Protein AF-A0A5S9F2G0-F1 (afdb_monomer_lite)

Foldseek 3Di:
DDPVLVVLLVPQDPLLSVLQCCVPVVVDDLVRSCVVVVHDSVVSVVSNVVSVVSSVVVCVVVVNDDPPPDPD

Sequence (72 aa):
MNKRLLEVLQKQPKQQRIAFILCEVGGFTYKEIAQEMNISVGAVGRYISNVRQELFQVAQRENIDFELRISL

Structure (mmCIF, N/CA/C/O backbone):
data_AF-A0A5S9F2G0-F1
#
_entry.id   AF-A0A5S9F2G0-F1
#
loop_
_atom_site.group_PDB
_atom_site.id
_atom_site.type_symbol
_atom_site.label_atom_id
_atom_site.label_alt_id
_atom_site.label_comp_id
_atom_site.label_asym_id
_atom_site.label_entity_id
_atom_site.label_seq_id
_atom_site.pdbx_PDB_ins_code
_atom_site.Cartn_x
_atom_site.Cartn_y
_atom_site.Cartn_z
_atom_site.occupancy
_atom_site.B_iso_or_equiv
_atom_site.auth_seq_id
_ato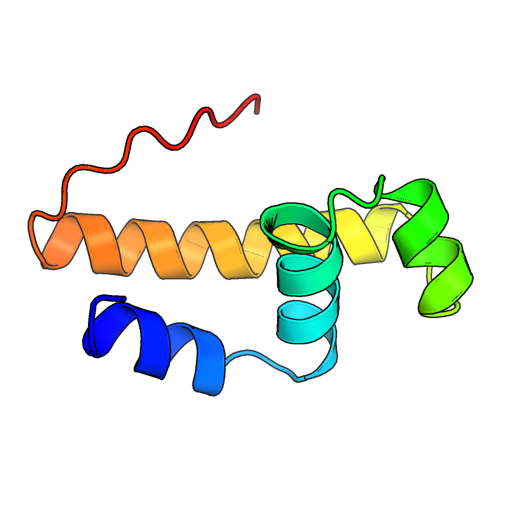m_site.auth_comp_id
_atom_site.auth_asym_id
_atom_site.auth_atom_id
_atom_site.pdbx_PDB_model_num
ATOM 1 N N . MET A 1 1 ? 3.683 -11.483 -15.296 1.00 64.94 1 MET A N 1
ATOM 2 C CA . MET A 1 1 ? 4.362 -10.726 -14.220 1.00 64.94 1 MET A CA 1
ATOM 3 C C . MET A 1 1 ? 5.868 -10.854 -14.421 1.00 64.94 1 MET A C 1
ATOM 5 O O . MET A 1 1 ? 6.337 -11.981 -14.525 1.00 64.94 1 MET A O 1
ATOM 9 N N . ASN A 1 2 ? 6.617 -9.752 -14.527 1.00 81.62 2 ASN A N 1
ATOM 10 C CA . ASN A 1 2 ? 8.080 -9.805 -14.661 1.00 81.62 2 ASN A CA 1
ATOM 11 C C . ASN A 1 2 ? 8.711 -10.422 -13.391 1.00 81.62 2 ASN A C 1
ATOM 13 O O . ASN A 1 2 ? 8.341 -10.050 -12.275 1.00 81.62 2 ASN A O 1
ATOM 17 N N . LYS A 1 3 ? 9.652 -11.367 -13.555 1.00 87.25 3 LYS A N 1
ATOM 18 C CA . LYS A 1 3 ? 10.266 -12.120 -12.444 1.00 87.25 3 LYS A CA 1
ATOM 19 C C . LYS A 1 3 ? 10.933 -11.202 -11.415 1.00 87.25 3 LYS A C 1
ATOM 21 O O . LYS A 1 3 ? 10.799 -11.437 -10.218 1.00 87.25 3 LYS A O 1
ATOM 26 N N . ARG A 1 4 ? 11.588 -10.130 -11.864 1.00 87.69 4 ARG A N 1
ATOM 27 C CA . ARG A 1 4 ? 12.279 -9.188 -10.981 1.00 87.69 4 ARG A CA 1
ATOM 28 C C . ARG A 1 4 ? 11.306 -8.372 -10.139 1.00 87.69 4 ARG A C 1
ATOM 30 O O . ARG A 1 4 ? 11.517 -8.215 -8.941 1.00 87.69 4 ARG A O 1
ATOM 37 N N . LEU A 1 5 ? 10.200 -7.928 -10.733 1.00 87.56 5 LEU A N 1
ATOM 38 C CA . LEU A 1 5 ? 9.129 -7.239 -10.004 1.00 87.56 5 LEU A CA 1
ATOM 39 C C . LEU A 1 5 ? 8.480 -8.154 -8.961 1.00 87.56 5 LEU A C 1
ATOM 41 O O . LEU A 1 5 ? 8.185 -7.720 -7.848 1.00 87.56 5 LEU A O 1
ATOM 45 N N . LEU A 1 6 ? 8.306 -9.437 -9.294 1.00 89.31 6 LEU A N 1
ATOM 46 C CA . LEU A 1 6 ? 7.791 -10.423 -8.349 1.00 89.31 6 LEU A CA 1
ATOM 47 C C . LEU A 1 6 ? 8.747 -10.623 -7.163 1.00 89.31 6 LEU A C 1
ATOM 49 O O . LEU A 1 6 ? 8.293 -10.654 -6.022 1.00 89.31 6 LEU A O 1
ATOM 53 N N . GLU A 1 7 ? 10.056 -10.706 -7.410 1.00 92.62 7 GLU A N 1
ATOM 54 C CA . GLU A 1 7 ? 11.072 -10.793 -6.352 1.00 92.62 7 GLU A CA 1
ATOM 55 C C . GLU A 1 7 ? 11.041 -9.571 -5.421 1.00 92.62 7 GLU A C 1
ATOM 57 O O . GLU A 1 7 ? 11.176 -9.724 -4.207 1.00 92.62 7 GLU A O 1
ATOM 62 N N . VAL A 1 8 ? 10.829 -8.366 -5.960 1.00 91.50 8 VAL A N 1
ATOM 63 C CA . VAL A 1 8 ? 10.681 -7.137 -5.160 1.00 91.50 8 VAL A CA 1
ATOM 64 C C . VAL A 1 8 ? 9.434 -7.213 -4.286 1.00 91.50 8 VAL A C 1
ATOM 66 O O . VAL A 1 8 ? 9.535 -7.072 -3.068 1.00 91.50 8 VAL A O 1
ATOM 69 N N . LEU A 1 9 ? 8.271 -7.526 -4.871 1.00 92.06 9 LEU A N 1
ATOM 70 C CA . LEU A 1 9 ? 7.026 -7.700 -4.112 1.00 92.06 9 LEU A CA 1
ATOM 71 C C . LEU A 1 9 ? 7.171 -8.748 -3.004 1.00 92.06 9 LEU A C 1
ATOM 73 O O . LEU A 1 9 ? 6.671 -8.557 -1.897 1.00 92.06 9 LEU A O 1
ATOM 77 N N . GLN A 1 10 ? 7.873 -9.849 -3.273 1.00 93.88 10 GLN A N 1
ATOM 78 C CA . GLN A 1 10 ? 8.113 -10.912 -2.297 1.00 93.88 10 GLN A CA 1
ATOM 79 C C . GLN A 1 10 ? 9.076 -10.517 -1.171 1.00 93.88 10 GLN A C 1
ATOM 81 O O . GLN A 1 10 ? 9.032 -11.139 -0.107 1.00 93.88 10 GLN A O 1
ATOM 86 N N . LYS A 1 11 ? 9.912 -9.492 -1.360 1.00 95.31 11 LYS A N 1
ATOM 87 C CA . LYS A 1 11 ? 10.804 -8.952 -0.320 1.00 95.31 11 LYS A CA 1
ATOM 88 C C . LYS A 1 11 ? 10.146 -7.873 0.536 1.00 95.31 11 LYS A C 1
ATOM 90 O O . LYS A 1 11 ? 10.607 -7.629 1.646 1.00 95.31 11 LYS A O 1
ATOM 95 N N . GLN A 1 12 ? 9.049 -7.281 0.063 1.00 95.69 12 GLN A N 1
ATOM 96 C CA . GLN A 1 12 ? 8.299 -6.288 0.827 1.00 95.69 12 GLN A CA 1
ATOM 97 C C . GLN A 1 12 ? 7.819 -6.841 2.172 1.00 95.69 12 GLN A C 1
ATOM 99 O O . GLN A 1 12 ? 7.361 -7.995 2.221 1.00 95.69 12 GLN A O 1
ATOM 104 N N . PRO A 1 13 ? 7.825 -6.028 3.247 1.00 97.50 13 PRO A N 1
ATOM 105 C CA . PRO A 1 13 ? 7.189 -6.397 4.503 1.00 97.50 13 PRO A CA 1
ATOM 106 C C . PRO A 1 13 ? 5.747 -6.854 4.270 1.00 97.50 13 PRO A C 1
ATOM 108 O O . PRO A 1 13 ? 5.020 -6.268 3.465 1.00 97.50 13 PRO A O 1
ATOM 111 N N . LYS A 1 14 ? 5.314 -7.895 4.994 1.00 97.06 14 LYS A N 1
ATOM 112 C CA . LYS A 1 14 ? 4.011 -8.551 4.778 1.00 97.06 14 LYS A CA 1
ATOM 113 C C . LYS A 1 14 ? 2.849 -7.552 4.719 1.00 97.06 14 LYS A C 1
ATOM 115 O O . LYS A 1 14 ? 2.018 -7.642 3.826 1.00 97.06 14 LYS A O 1
ATOM 120 N N . GLN A 1 15 ? 2.824 -6.582 5.632 1.00 97.50 15 GLN A N 1
ATOM 121 C CA . GLN A 1 15 ? 1.779 -5.556 5.689 1.00 97.50 15 GLN A CA 1
ATOM 122 C C . GLN A 1 15 ? 1.774 -4.652 4.447 1.00 97.50 15 GLN A C 1
ATOM 124 O O . GLN A 1 15 ? 0.710 -4.366 3.910 1.00 97.50 15 GLN A O 1
ATOM 129 N N . GLN A 1 16 ? 2.950 -4.259 3.949 1.00 98.12 16 GLN A N 1
ATOM 130 C CA . GLN A 1 16 ? 3.059 -3.423 2.753 1.00 98.12 16 GLN A CA 1
ATOM 131 C C . GLN A 1 16 ? 2.568 -4.159 1.509 1.00 98.12 16 GLN A C 1
ATOM 133 O O . GLN A 1 16 ? 1.778 -3.628 0.732 1.00 98.12 16 GLN A O 1
ATOM 138 N N . ARG A 1 17 ? 2.967 -5.428 1.377 1.00 97.19 17 ARG A N 1
ATOM 139 C CA . ARG A 1 17 ? 2.527 -6.301 0.288 1.00 97.19 17 ARG A CA 1
ATOM 140 C C . ARG A 1 17 ? 1.015 -6.511 0.287 1.00 97.19 17 ARG A C 1
ATOM 142 O O . ARG A 1 17 ? 0.404 -6.430 -0.770 1.00 97.19 17 ARG A O 1
ATOM 149 N N . ILE A 1 18 ? 0.421 -6.777 1.453 1.00 97.62 18 ILE A N 1
ATOM 150 C CA . ILE A 1 18 ? -1.031 -6.975 1.582 1.00 97.62 18 ILE A CA 1
ATOM 151 C C . ILE A 1 18 ? -1.779 -5.698 1.194 1.00 97.62 18 ILE A C 1
ATOM 153 O O . ILE A 1 18 ? -2.660 -5.766 0.343 1.00 97.62 18 ILE A O 1
ATOM 157 N N . ALA A 1 19 ? -1.391 -4.543 1.747 1.00 98.06 19 ALA A N 1
ATOM 158 C CA . ALA A 1 19 ? -2.023 -3.263 1.425 1.00 98.06 19 ALA A CA 1
ATOM 159 C C . ALA A 1 19 ? -1.960 -2.957 -0.081 1.00 98.06 19 ALA A C 1
ATOM 161 O O . ALA A 1 19 ? -2.957 -2.564 -0.680 1.00 98.06 19 ALA A O 1
ATOM 162 N N . PHE A 1 20 ? -0.802 -3.193 -0.704 1.00 96.94 20 PHE A N 1
ATOM 163 C CA . PHE A 1 20 ? -0.622 -3.011 -2.141 1.00 96.94 20 PHE A CA 1
ATOM 164 C C . PHE A 1 20 ? -1.512 -3.950 -2.970 1.00 96.94 20 PHE A C 1
ATOM 166 O O . PHE A 1 20 ? -2.180 -3.491 -3.889 1.00 96.94 20 PHE A O 1
ATOM 173 N N . ILE A 1 21 ? -1.578 -5.245 -2.635 1.00 95.25 21 ILE A N 1
ATOM 174 C CA . ILE A 1 21 ? -2.411 -6.216 -3.368 1.00 95.25 21 ILE A CA 1
ATOM 175 C C . ILE A 1 21 ? -3.902 -5.886 -3.229 1.00 95.25 21 ILE A C 1
ATOM 177 O O . ILE A 1 21 ? -4.616 -5.899 -4.228 1.00 95.25 21 ILE A O 1
ATOM 181 N N . LEU A 1 22 ? -4.376 -5.567 -2.020 1.00 97.50 22 LEU A N 1
ATOM 182 C CA . LEU A 1 22 ? -5.776 -5.188 -1.805 1.00 97.50 22 LEU A CA 1
ATOM 183 C C . LEU A 1 22 ? -6.156 -3.948 -2.624 1.00 97.50 22 LEU A C 1
ATOM 185 O O . LEU A 1 22 ? -7.243 -3.908 -3.192 1.00 97.50 22 LEU A O 1
ATOM 189 N N . CYS A 1 23 ? -5.249 -2.977 -2.744 1.00 96.88 23 CYS A N 1
ATOM 190 C CA . CYS A 1 23 ? -5.471 -1.785 -3.556 1.00 96.88 23 CYS A CA 1
ATOM 191 C C . CYS A 1 23 ? -5.446 -2.087 -5.064 1.00 96.88 23 CYS A C 1
ATOM 193 O O . CYS A 1 23 ? -6.425 -1.839 -5.758 1.00 96.88 23 CYS A O 1
ATOM 195 N N . GLU A 1 24 ? -4.331 -2.608 -5.583 1.00 93.31 24 GLU A N 1
ATOM 196 C CA . GLU A 1 24 ? -4.085 -2.706 -7.032 1.00 93.31 24 GLU A CA 1
ATOM 197 C C . GLU A 1 24 ? -4.809 -3.884 -7.692 1.00 93.31 24 GLU A C 1
ATOM 199 O O . GLU A 1 24 ? -5.165 -3.819 -8.865 1.00 93.31 24 GLU A O 1
ATOM 204 N N . VAL A 1 25 ? -5.007 -4.981 -6.953 1.00 92.56 25 VAL A N 1
ATOM 205 C CA . VAL A 1 25 ? -5.652 -6.202 -7.464 1.00 92.56 25 VAL A CA 1
ATOM 206 C C . VAL A 1 25 ? -7.070 -6.329 -6.925 1.00 92.56 25 VAL A C 1
ATOM 208 O O . VAL A 1 25 ? -7.978 -6.698 -7.661 1.00 92.56 25 VAL A O 1
ATOM 211 N N . GLY A 1 26 ? -7.263 -6.032 -5.639 1.00 93.31 26 GLY A N 1
ATOM 212 C CA . GLY A 1 26 ? -8.573 -6.120 -4.999 1.00 93.31 26 GLY A CA 1
ATOM 213 C C . GLY A 1 26 ? -9.497 -4.936 -5.299 1.00 93.31 26 GLY A C 1
ATOM 214 O O . GLY A 1 26 ? -10.696 -5.055 -5.075 1.00 93.31 26 GLY A O 1
ATOM 215 N N . GLY A 1 27 ? -8.965 -3.802 -5.771 1.00 96.12 27 GLY A N 1
ATOM 216 C CA . GLY A 1 27 ? -9.745 -2.584 -6.013 1.00 96.12 27 GLY A CA 1
ATOM 217 C C . GLY A 1 27 ? -10.249 -1.891 -4.741 1.00 96.12 27 GLY A C 1
ATOM 218 O O . GLY A 1 27 ? -11.129 -1.037 -4.829 1.00 96.12 27 GLY A O 1
ATOM 219 N N . PHE A 1 28 ? -9.716 -2.244 -3.566 1.00 98.06 28 PHE A N 1
ATOM 220 C CA . PHE A 1 28 ? -10.133 -1.665 -2.290 1.00 98.06 28 PHE A CA 1
ATOM 221 C C . PHE A 1 28 ? -9.642 -0.219 -2.174 1.00 98.06 28 PHE A C 1
ATOM 223 O O . PHE A 1 28 ? -8.498 0.111 -2.502 1.00 98.06 28 PHE A O 1
ATOM 230 N N . THR A 1 29 ? -10.479 0.647 -1.617 1.00 98.12 29 THR A N 1
ATOM 231 C CA . THR A 1 29 ? -10.085 2.001 -1.227 1.00 98.12 29 THR A CA 1
ATOM 232 C C . THR A 1 29 ? -9.169 1.973 -0.003 1.00 98.12 29 THR A C 1
ATOM 234 O O . THR A 1 29 ? -9.194 1.051 0.811 1.00 98.12 29 THR A O 1
ATOM 237 N N . TYR A 1 30 ? -8.398 3.042 0.219 1.00 98.25 30 TYR A N 1
ATOM 238 C CA . TYR A 1 30 ? -7.502 3.108 1.384 1.00 98.25 30 TYR A CA 1
ATOM 239 C C . TYR A 1 30 ? -8.261 3.036 2.719 1.00 98.25 30 TYR A C 1
ATOM 241 O O . TYR A 1 30 ? -7.699 2.588 3.715 1.00 98.25 30 TYR A O 1
ATOM 249 N N . LYS A 1 31 ? -9.529 3.476 2.747 1.00 98.62 31 LYS A N 1
ATOM 250 C CA . LYS A 1 31 ? -10.397 3.380 3.928 1.00 98.62 31 LYS A CA 1
ATOM 251 C C . LYS A 1 31 ? -10.802 1.935 4.209 1.00 98.62 31 LYS A C 1
ATOM 253 O O . LYS A 1 31 ? -10.689 1.509 5.353 1.00 98.62 31 LYS A O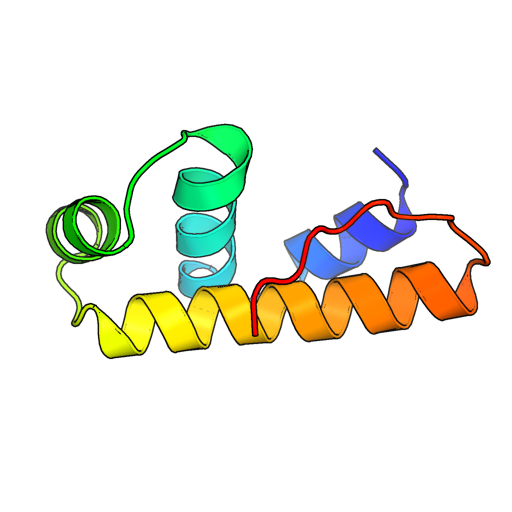 1
ATOM 258 N N . GLU A 1 32 ? -11.210 1.188 3.186 1.00 98.69 32 GLU A N 1
ATOM 259 C CA . GLU A 1 32 ? -11.565 -0.230 3.331 1.00 98.69 32 GLU A CA 1
ATOM 260 C C . GLU A 1 32 ? -10.342 -1.059 3.731 1.00 98.69 32 GLU A C 1
ATOM 262 O O . GLU A 1 32 ? -10.425 -1.874 4.642 1.00 98.69 32 GLU A O 1
ATOM 267 N N . ILE A 1 33 ? -9.170 -0.784 3.147 1.00 98.62 33 ILE A N 1
ATOM 268 C CA . ILE A 1 33 ? -7.915 -1.448 3.537 1.00 98.62 33 ILE A CA 1
ATOM 269 C C . ILE A 1 33 ? -7.554 -1.129 4.992 1.00 98.62 33 ILE A C 1
ATOM 271 O O . ILE A 1 33 ? -7.125 -2.011 5.732 1.00 98.62 33 ILE A O 1
ATOM 275 N N . ALA A 1 34 ? -7.718 0.125 5.420 1.00 98.69 34 ALA A N 1
ATOM 276 C CA . ALA A 1 34 ? -7.451 0.534 6.797 1.00 98.69 34 ALA A CA 1
ATOM 277 C C . ALA A 1 34 ? -8.349 -0.215 7.794 1.00 98.69 34 ALA A C 1
ATOM 279 O O . ALA A 1 34 ? -7.864 -0.654 8.837 1.00 98.69 34 ALA A O 1
ATOM 280 N N . GLN A 1 35 ? -9.627 -0.400 7.448 1.00 98.50 35 GLN A N 1
ATOM 281 C CA . GLN A 1 35 ? -10.576 -1.194 8.229 1.00 98.50 35 GLN A CA 1
ATOM 282 C C . GLN A 1 35 ? -10.183 -2.677 8.255 1.00 98.50 35 GLN A C 1
ATOM 284 O O . GLN A 1 35 ? -10.043 -3.239 9.337 1.00 98.50 35 GLN A O 1
ATOM 289 N N . GLU A 1 36 ? -9.926 -3.277 7.091 1.00 98.00 36 GLU A N 1
ATOM 290 C CA . GLU A 1 36 ? -9.560 -4.694 6.945 1.00 98.00 36 GLU A CA 1
ATOM 291 C C . GLU A 1 36 ? -8.271 -5.043 7.706 1.00 98.00 36 GLU A C 1
ATOM 293 O O . GLU A 1 36 ? -8.165 -6.070 8.371 1.0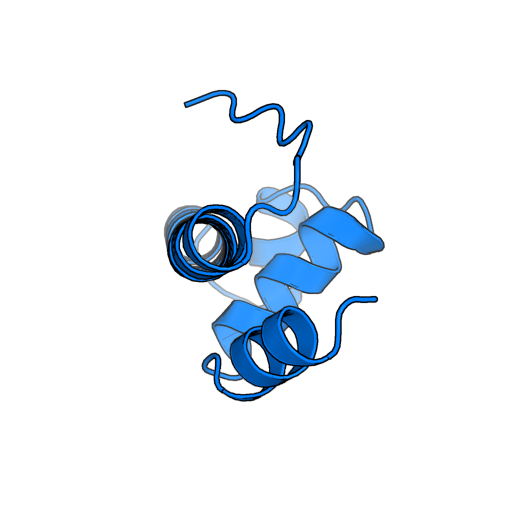0 98.00 36 GLU A O 1
ATOM 298 N N . MET A 1 37 ? -7.271 -4.162 7.640 1.00 97.94 37 MET A N 1
ATOM 299 C CA . MET A 1 37 ? -5.968 -4.372 8.271 1.00 97.94 37 MET A CA 1
ATOM 300 C C . MET A 1 37 ? -5.888 -3.844 9.710 1.00 97.94 37 MET A C 1
ATOM 302 O O . MET A 1 37 ? -4.848 -4.015 10.348 1.00 97.94 37 MET A O 1
ATOM 306 N N . ASN A 1 38 ? -6.945 -3.196 10.211 1.00 98.19 38 ASN A N 1
ATOM 307 C CA . ASN A 1 38 ? -6.991 -2.517 11.508 1.00 98.19 38 ASN A CA 1
ATOM 308 C C . ASN A 1 38 ? -5.802 -1.555 11.738 1.00 98.19 38 ASN A C 1
ATOM 310 O O . ASN A 1 38 ? -5.079 -1.634 12.734 1.00 98.19 38 ASN A O 1
ATOM 314 N N . ILE A 1 39 ? -5.570 -0.653 10.779 1.00 98.25 39 ILE A N 1
ATOM 315 C CA . ILE A 1 39 ? -4.519 0.379 10.819 1.00 98.25 39 ILE A CA 1
ATOM 316 C C . ILE A 1 39 ? -5.070 1.731 10.351 1.00 98.25 39 ILE A C 1
ATOM 318 O O . ILE A 1 39 ? -6.189 1.829 9.862 1.00 98.25 39 ILE A O 1
ATOM 322 N N . SER A 1 40 ? -4.289 2.807 10.474 1.00 98.62 40 SER A N 1
ATOM 323 C CA . SER A 1 40 ? -4.714 4.118 9.972 1.00 98.62 40 SER A CA 1
ATOM 324 C C . SER A 1 40 ? -4.656 4.201 8.440 1.00 98.62 40 SER A C 1
ATOM 326 O O . SER A 1 40 ? -3.778 3.620 7.801 1.00 98.62 40 SER A O 1
ATOM 328 N N . VAL A 1 41 ? -5.531 5.017 7.843 1.00 98.50 41 VAL A N 1
ATOM 329 C CA . VAL A 1 41 ? -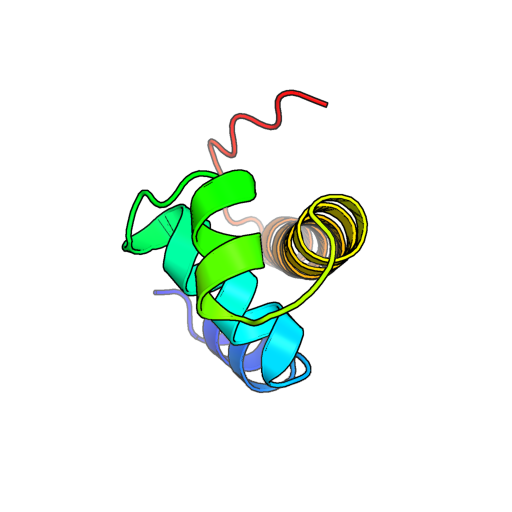5.502 5.338 6.399 1.00 98.50 41 VAL A CA 1
ATOM 330 C C . VAL A 1 41 ? -4.136 5.896 5.975 1.00 98.50 41 VAL A C 1
ATOM 332 O O . VAL A 1 41 ? -3.636 5.576 4.899 1.00 98.50 41 VAL A O 1
ATOM 335 N N . GLY A 1 42 ? -3.485 6.682 6.840 1.00 98.25 42 GLY A N 1
ATOM 336 C CA . GLY A 1 42 ? -2.130 7.182 6.594 1.00 98.25 42 GLY A CA 1
ATOM 337 C C . GLY A 1 42 ? -1.078 6.069 6.531 1.00 98.25 42 GLY A C 1
ATOM 338 O O . GLY A 1 42 ? -0.184 6.118 5.686 1.00 98.25 42 GLY A O 1
ATOM 339 N N . ALA A 1 43 ? -1.196 5.033 7.372 1.00 98.44 43 ALA A N 1
ATOM 340 C CA . ALA A 1 43 ? -0.318 3.866 7.311 1.00 98.44 43 ALA A CA 1
ATOM 341 C C . ALA A 1 43 ? -0.521 3.075 6.011 1.00 98.44 43 ALA A C 1
ATOM 343 O O . ALA A 1 43 ? 0.469 2.695 5.388 1.00 98.44 43 ALA A O 1
ATOM 344 N N . VAL A 1 44 ? -1.773 2.904 5.566 1.00 98.56 44 VAL A N 1
ATOM 345 C CA . VAL A 1 44 ? -2.098 2.297 4.261 1.00 98.56 44 VAL A CA 1
ATOM 346 C C . VAL A 1 44 ? -1.434 3.067 3.124 1.00 98.56 44 VAL A C 1
ATOM 348 O O . VAL A 1 44 ? -0.704 2.475 2.331 1.00 98.56 44 VAL A O 1
ATOM 351 N N . GLY A 1 45 ? -1.619 4.391 3.082 1.00 97.94 45 GLY A N 1
ATOM 352 C CA . GLY A 1 45 ? -1.002 5.241 2.064 1.00 97.94 45 GLY A CA 1
ATOM 353 C C . GLY A 1 45 ? 0.521 5.112 2.051 1.00 97.94 45 GLY A C 1
ATOM 354 O O . GLY A 1 45 ? 1.107 4.878 0.998 1.00 97.94 45 GLY A O 1
ATOM 355 N N . ARG A 1 46 ? 1.167 5.163 3.225 1.00 98.44 46 ARG A N 1
ATOM 356 C CA . ARG A 1 46 ? 2.622 4.967 3.347 1.00 98.44 46 ARG A CA 1
ATOM 357 C C . ARG A 1 46 ? 3.062 3.601 2.821 1.00 98.44 46 ARG A C 1
ATOM 359 O O . ARG A 1 46 ? 4.045 3.511 2.095 1.00 98.44 46 ARG A O 1
ATOM 366 N N . TYR A 1 47 ? 2.354 2.540 3.195 1.00 98.12 47 TYR A N 1
ATOM 367 C CA . TYR A 1 47 ? 2.656 1.179 2.763 1.00 98.12 47 TYR A CA 1
ATOM 368 C C . TYR A 1 47 ? 2.568 1.021 1.247 1.00 98.12 47 TYR A C 1
ATOM 370 O O . TYR A 1 47 ? 3.506 0.506 0.646 1.00 98.12 47 TYR A O 1
ATOM 378 N N . ILE A 1 48 ? 1.495 1.508 0.626 1.00 97.56 48 ILE A N 1
ATOM 379 C CA . ILE A 1 48 ? 1.315 1.437 -0.828 1.00 97.56 48 ILE A CA 1
ATOM 380 C C . ILE A 1 48 ? 2.386 2.269 -1.544 1.00 97.56 48 ILE A C 1
ATOM 382 O O . ILE A 1 48 ? 3.002 1.783 -2.493 1.00 97.56 48 ILE A O 1
ATOM 386 N N . SER A 1 49 ? 2.663 3.488 -1.069 1.00 96.25 49 SER A N 1
ATOM 387 C CA . SER A 1 49 ? 3.684 4.363 -1.657 1.00 96.25 49 SER A CA 1
ATOM 388 C C . SER A 1 49 ? 5.084 3.752 -1.618 1.00 96.25 49 SER A C 1
ATOM 390 O O . SER A 1 49 ? 5.797 3.827 -2.617 1.00 96.25 49 SER A O 1
ATOM 392 N N . ASN A 1 50 ? 5.466 3.102 -0.514 1.00 96.12 50 ASN A N 1
ATOM 393 C CA . ASN A 1 50 ? 6.761 2.426 -0.407 1.00 96.12 50 ASN A CA 1
ATOM 394 C C . ASN A 1 50 ? 6.908 1.311 -1.456 1.00 96.12 50 ASN A C 1
ATOM 396 O O . ASN A 1 50 ? 7.902 1.271 -2.180 1.00 96.12 50 ASN A O 1
ATOM 400 N N . VAL A 1 51 ? 5.888 0.453 -1.600 1.00 95.88 51 VAL A N 1
ATOM 401 C CA . VAL A 1 51 ? 5.906 -0.628 -2.601 1.00 95.88 51 VAL A CA 1
ATOM 402 C C . VAL A 1 51 ? 5.970 -0.062 -4.020 1.00 95.88 51 VAL A C 1
ATOM 404 O O . VAL A 1 51 ? 6.771 -0.533 -4.829 1.00 95.88 51 VAL A O 1
ATOM 407 N N . ARG A 1 52 ? 5.167 0.968 -4.326 1.00 94.12 52 ARG A N 1
ATOM 408 C CA . ARG A 1 52 ? 5.173 1.631 -5.641 1.00 94.12 52 ARG A CA 1
ATOM 409 C C . ARG A 1 52 ? 6.543 2.214 -5.975 1.00 94.12 52 ARG A C 1
ATOM 411 O O . ARG A 1 52 ? 7.016 2.011 -7.089 1.00 94.12 52 ARG A O 1
ATOM 418 N N . GLN A 1 53 ? 7.192 2.897 -5.029 1.00 94.06 53 GLN A N 1
ATOM 419 C CA . GLN A 1 53 ? 8.524 3.469 -5.243 1.00 94.06 53 GLN A CA 1
ATOM 420 C C . GLN A 1 53 ? 9.564 2.396 -5.573 1.00 94.06 53 GLN A C 1
ATOM 422 O O . GLN A 1 53 ? 10.334 2.567 -6.517 1.00 94.06 53 GLN A O 1
ATOM 427 N N . GLU A 1 54 ? 9.583 1.284 -4.841 1.00 93.00 54 GLU A N 1
ATOM 428 C CA . GLU A 1 54 ? 10.537 0.206 -5.114 1.00 93.00 54 GLU A CA 1
ATOM 429 C C . GLU A 1 54 ? 10.269 -0.494 -6.449 1.00 93.00 54 GLU A C 1
ATOM 431 O O . GLU A 1 54 ? 11.203 -0.763 -7.209 1.00 93.00 54 GLU A O 1
ATOM 436 N N . LEU A 1 55 ? 9.000 -0.748 -6.776 1.00 92.06 55 LEU A N 1
ATOM 437 C CA . LEU A 1 55 ? 8.629 -1.327 -8.066 1.00 92.06 55 LEU A CA 1
ATOM 438 C C . LEU A 1 55 ? 8.998 -0.421 -9.231 1.00 92.06 55 LEU A C 1
ATOM 440 O O . LEU A 1 55 ? 9.548 -0.901 -10.219 1.00 92.06 55 LEU A O 1
ATOM 444 N N . PHE A 1 56 ? 8.746 0.878 -9.098 1.00 89.94 56 PHE A N 1
ATOM 445 C CA . PHE A 1 56 ? 9.082 1.864 -10.113 1.00 89.94 56 PHE A CA 1
ATOM 446 C C . PHE A 1 56 ? 10.593 1.927 -10.363 1.00 89.94 56 PHE A C 1
ATOM 448 O O . PHE A 1 56 ? 11.028 1.905 -11.512 1.00 89.94 56 PHE A O 1
ATOM 455 N N . GLN A 1 57 ? 11.411 1.911 -9.305 1.00 90.69 57 GLN A N 1
ATOM 456 C CA . GLN A 1 57 ? 12.871 1.889 -9.444 1.00 90.69 57 GLN A CA 1
ATOM 457 C C . GLN A 1 57 ? 13.372 0.650 -10.194 1.00 90.69 57 GLN A C 1
ATOM 459 O O . GLN A 1 57 ? 14.298 0.749 -10.999 1.00 90.69 57 GLN A O 1
ATOM 464 N N . VAL A 1 58 ? 12.784 -0.523 -9.940 1.00 90.31 58 VAL A N 1
ATOM 465 C CA . VAL A 1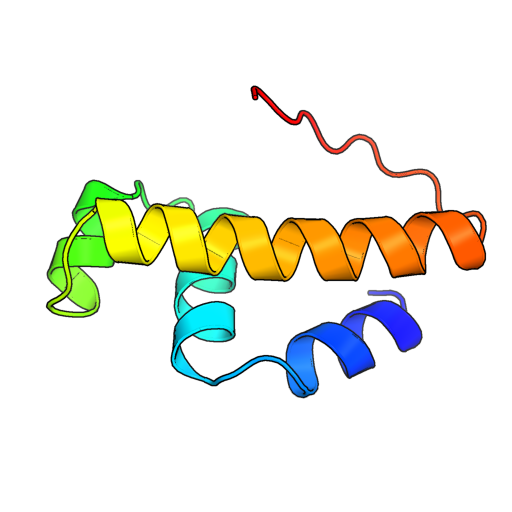 58 ? 13.162 -1.747 -10.658 1.00 90.31 58 VAL A CA 1
ATOM 466 C C . VAL A 1 58 ? 12.648 -1.731 -12.091 1.00 90.31 58 VAL A C 1
ATOM 468 O O . VAL A 1 58 ? 13.405 -2.072 -12.992 1.00 90.31 58 VAL A O 1
ATOM 471 N N . ALA A 1 59 ? 11.418 -1.275 -12.324 1.00 87.56 59 ALA A N 1
ATOM 472 C CA . ALA A 1 59 ? 10.869 -1.143 -13.668 1.00 87.56 59 ALA A CA 1
ATOM 473 C C . ALA A 1 59 ? 11.735 -0.235 -14.555 1.00 87.56 59 ALA A C 1
ATOM 475 O O . ALA A 1 59 ? 12.087 -0.633 -15.662 1.00 87.56 59 ALA A O 1
ATOM 476 N N . GLN A 1 60 ? 12.168 0.921 -14.037 1.00 87.62 60 GLN A N 1
ATOM 477 C CA . GLN A 1 60 ? 13.073 1.825 -14.753 1.00 87.62 60 GLN A CA 1
ATOM 478 C C . GLN A 1 60 ? 14.409 1.163 -15.111 1.00 87.62 60 GLN A C 1
ATOM 480 O O . GLN A 1 60 ? 14.883 1.301 -16.235 1.00 87.62 60 GLN A O 1
ATOM 485 N N . ARG A 1 61 ? 15.022 0.428 -14.174 1.00 86.12 61 ARG A N 1
ATOM 486 C CA . ARG A 1 61 ? 16.307 -0.259 -14.411 1.00 86.12 61 ARG A CA 1
ATOM 487 C C . ARG A 1 61 ? 16.203 -1.363 -15.456 1.00 86.12 61 ARG A C 1
ATOM 489 O O . ARG A 1 61 ? 17.156 -1.599 -16.188 1.00 86.12 61 ARG A O 1
ATOM 496 N N . GLU A 1 62 ? 15.061 -2.033 -15.504 1.00 83.44 62 GLU A N 1
ATOM 497 C CA . GLU A 1 62 ? 14.784 -3.136 -16.425 1.00 83.44 62 GLU A CA 1
ATOM 498 C C . GLU A 1 62 ? 14.181 -2.642 -17.758 1.00 83.44 62 GLU A C 1
ATOM 500 O O . GLU A 1 62 ? 13.805 -3.459 -18.597 1.00 83.44 62 GLU A O 1
ATOM 505 N N . ASN A 1 63 ? 14.078 -1.317 -17.954 1.00 80.94 63 ASN A N 1
ATOM 506 C CA . ASN A 1 63 ? 13.443 -0.664 -19.105 1.00 80.94 63 ASN A CA 1
ATOM 507 C C . ASN A 1 63 ? 12.030 -1.209 -19.397 1.00 80.94 63 ASN A C 1
ATOM 509 O O . ASN A 1 63 ? 11.636 -1.422 -20.545 1.00 80.94 63 ASN A O 1
ATOM 513 N N . ILE A 1 64 ? 11.288 -1.499 -18.325 1.00 78.50 64 ILE A N 1
ATOM 514 C CA . ILE A 1 64 ? 9.903 -1.957 -18.383 1.00 78.50 64 ILE A CA 1
ATOM 515 C C . ILE A 1 64 ? 9.031 -0.712 -18.416 1.00 78.50 64 ILE A C 1
ATOM 517 O O . ILE A 1 64 ? 8.943 0.007 -17.418 1.00 78.50 64 ILE A O 1
ATOM 521 N N . ASP A 1 65 ? 8.378 -0.480 -19.548 1.00 67.25 65 ASP A N 1
ATOM 522 C CA . ASP A 1 65 ? 7.432 0.618 -19.673 1.00 67.25 65 ASP A CA 1
ATOM 523 C C . ASP A 1 65 ? 6.203 0.343 -18.794 1.00 67.25 65 ASP A C 1
ATOM 525 O O . ASP A 1 65 ? 5.598 -0.733 -18.854 1.00 67.25 65 ASP A O 1
ATOM 529 N N . PHE A 1 66 ? 5.871 1.291 -17.924 1.00 65.38 66 PHE A N 1
ATOM 530 C CA . PHE A 1 66 ? 4.734 1.193 -17.017 1.00 65.38 66 PHE A CA 1
ATOM 531 C C . PHE A 1 66 ? 3.871 2.434 -17.187 1.00 65.38 66 PHE A C 1
ATOM 533 O O . PHE A 1 66 ? 4.256 3.525 -16.768 1.00 65.38 66 PHE A O 1
ATOM 540 N N . GLU A 1 67 ? 2.646 2.249 -17.677 1.00 56.25 67 GLU A N 1
ATOM 541 C CA . GLU A 1 67 ? 1.575 3.235 -17.517 1.00 56.25 67 GLU A CA 1
ATOM 542 C C . GLU A 1 67 ? 1.074 3.236 -16.058 1.00 56.25 67 GLU A C 1
ATOM 544 O O . GLU A 1 67 ?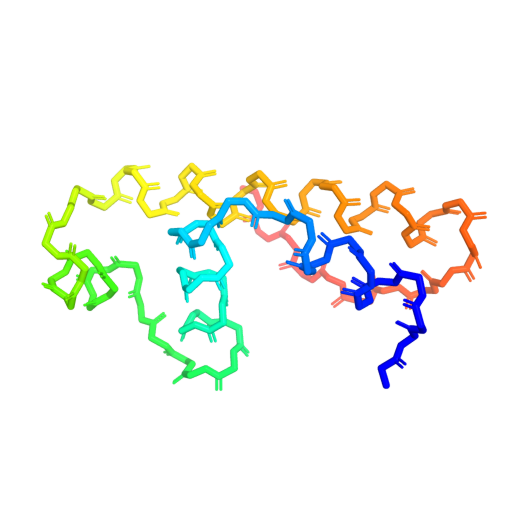 -0.088 2.965 -15.759 1.00 56.25 67 GLU A O 1
ATOM 549 N N . LEU A 1 68 ? 1.962 3.496 -15.094 1.00 52.09 68 LEU A N 1
ATOM 550 C CA . LEU A 1 68 ? 1.546 3.769 -13.723 1.00 52.09 68 LEU A CA 1
ATOM 551 C C . LEU A 1 68 ? 1.043 5.205 -13.682 1.00 52.09 68 LEU A C 1
ATOM 553 O O . LEU A 1 68 ? 1.813 6.160 -13.598 1.00 52.09 68 LEU A O 1
ATOM 557 N N . ARG A 1 69 ? -0.279 5.353 -13.738 1.00 43.97 69 ARG A N 1
ATOM 558 C CA . ARG A 1 69 ? -0.977 6.608 -13.469 1.00 43.97 69 ARG A CA 1
ATOM 559 C C . ARG A 1 69 ? -0.791 6.965 -11.990 1.00 43.97 69 ARG A C 1
ATOM 561 O O . ARG A 1 69 ? -1.650 6.690 -11.158 1.00 43.97 69 ARG A O 1
ATOM 568 N N . ILE A 1 70 ? 0.362 7.531 -11.642 1.00 46.19 70 ILE A N 1
ATOM 569 C CA . ILE A 1 70 ? 0.602 8.068 -10.305 1.00 46.19 70 ILE A CA 1
ATOM 570 C C . ILE A 1 70 ? -0.061 9.445 -10.259 1.00 46.19 70 ILE A C 1
ATOM 572 O O . ILE A 1 70 ? 0.524 10.446 -10.660 1.00 46.19 70 ILE A O 1
ATOM 576 N N . SER A 1 71 ? -1.302 9.490 -9.780 1.00 40.25 71 SER A N 1
ATOM 577 C CA . SER A 1 71 ? -1.806 10.703 -9.138 1.00 40.25 71 SER A CA 1
ATOM 578 C C . SER A 1 71 ? -1.008 10.868 -7.842 1.00 40.25 71 SER A C 1
ATOM 580 O O . SER A 1 71 ? -1.298 10.186 -6.855 1.00 40.25 71 SER A O 1
ATOM 582 N N . LEU A 1 72 ? 0.067 11.659 -7.901 1.00 38.09 72 LEU A N 1
ATOM 583 C CA . LEU A 1 72 ? 0.721 12.222 -6.717 1.00 38.09 72 LEU A CA 1
ATOM 584 C C . LEU A 1 72 ? -0.195 13.271 -6.083 1.00 38.09 72 LEU A C 1
ATOM 586 O O . LEU A 1 72 ? -0.834 14.023 -6.853 1.00 38.09 72 LEU A O 1
#

pLDDT: mean 89.09, std 15.0, range [38.09, 98.69]

Secondary structure (DSSP, 8-state):
--HHHHHHHHHS-HHHHHHHHHHHTT---HHHHHHHHTS-HHHHHHHHHHHHHHHHHHHHHTT---------

InterPro domains:
  IPR013249 RNA polymerase sigma factor 70, region 4 type 2 [PF08281] (4-55)
  IPR013324 RNA polymerase sigma factor, region 3/4-like [SSF88659] (4-57)
  IPR036388 Winged helix-like DNA-binding domain superfamily [G3DSA:1.10.10.10] (2-63)

Organism: Uabimicrobium amorphum (NCBI:txid2596890)

Radius of gyration: 12.27 Å; chains: 1; bounding box: 28×24×31 Å